Protein AF-A0A8S2W6I7-F1 (afdb_monomer)

Organism: NCBI:txid392030

Foldseek 3Di:
DPPPQPLLNLVQLVVLQVVLVVCVVVVVNVSSLVSLVSSLVSCCVVPNCPDVSNVVSD

Mean predicted aligned error: 6.03 Å

Structure (mmCIF, N/CA/C/O backbone):
data_AF-A0A8S2W6I7-F1
#
_entry.id   AF-A0A8S2W6I7-F1
#
loop_
_atom_site.group_PDB
_atom_site.id
_atom_site.type_symbol
_atom_site.label_atom_id
_atom_site.label_alt_id
_atom_site.label_comp_id
_atom_site.label_asym_id
_atom_site.label_entity_id
_atom_site.label_seq_id
_atom_site.pdbx_PDB_ins_code
_atom_site.Cartn_x
_atom_site.Cartn_y
_atom_site.Cartn_z
_atom_site.occupancy
_atom_site.B_iso_or_equiv
_atom_site.auth_seq_id
_atom_site.auth_comp_id
_atom_site.auth_asym_id
_atom_site.auth_atom_id
_atom_site.pdbx_PDB_model_num
ATOM 1 N N . MET A 1 1 ? 28.915 -4.481 0.877 1.00 37.00 1 MET A N 1
ATOM 2 C CA . MET A 1 1 ? 28.497 -3.067 0.957 1.00 37.00 1 MET A CA 1
ATOM 3 C C . MET A 1 1 ? 26.993 -3.072 1.135 1.00 37.00 1 MET A C 1
ATOM 5 O O . MET A 1 1 ? 26.316 -3.604 0.267 1.00 37.00 1 MET A O 1
ATOM 9 N N . LEU A 1 2 ? 26.487 -2.623 2.284 1.00 43.81 2 LEU A N 1
ATOM 10 C CA . LEU A 1 2 ? 25.046 -2.523 2.518 1.00 43.81 2 LEU A CA 1
ATOM 11 C C . LEU A 1 2 ? 24.515 -1.485 1.526 1.00 43.81 2 LEU A C 1
ATOM 13 O O . LEU A 1 2 ? 24.819 -0.305 1.672 1.00 43.81 2 LEU A O 1
ATOM 17 N N . GLN A 1 3 ? 23.822 -1.932 0.476 1.00 47.19 3 GLN A N 1
ATOM 18 C CA . GLN A 1 3 ? 23.081 -1.037 -0.407 1.00 47.19 3 GLN A CA 1
ATOM 19 C C . GLN A 1 3 ? 22.112 -0.270 0.487 1.00 47.19 3 GLN A C 1
ATOM 21 O O . GLN A 1 3 ? 21.161 -0.833 1.023 1.00 47.19 3 GLN A O 1
ATOM 26 N N . THR A 1 4 ? 22.406 1.004 0.719 1.00 49.28 4 THR A N 1
ATOM 27 C CA . THR A 1 4 ? 21.463 1.948 1.304 1.00 49.28 4 THR A CA 1
ATOM 28 C C . THR A 1 4 ? 20.262 1.959 0.375 1.00 49.28 4 THR A C 1
ATOM 30 O O . THR A 1 4 ? 20.350 2.532 -0.713 1.00 49.28 4 THR A O 1
ATOM 33 N N . ARG A 1 5 ? 19.193 1.243 0.758 1.00 57.62 5 ARG A N 1
ATOM 34 C CA . ARG A 1 5 ? 17.914 1.250 0.045 1.00 57.62 5 ARG A CA 1
ATOM 35 C C . ARG A 1 5 ? 17.567 2.707 -0.226 1.00 57.62 5 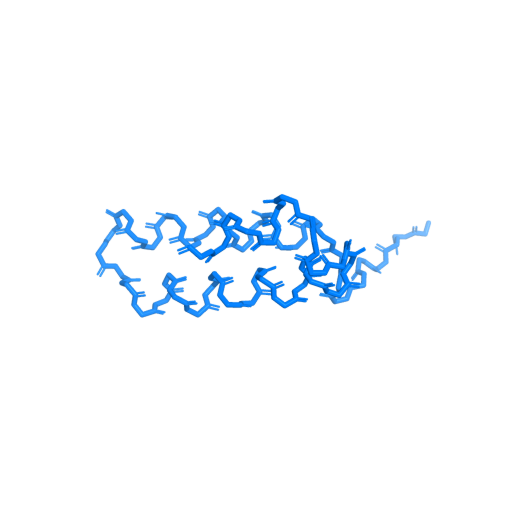ARG A C 1
ATOM 37 O O . ARG A 1 5 ? 17.487 3.503 0.711 1.00 57.62 5 ARG A O 1
ATOM 44 N N . GLN A 1 6 ? 17.499 3.080 -1.500 1.00 64.88 6 GLN A N 1
ATOM 45 C CA . GLN A 1 6 ? 17.192 4.457 -1.866 1.00 64.88 6 GLN A CA 1
ATOM 46 C C . GLN A 1 6 ? 15.807 4.816 -1.300 1.00 64.88 6 GLN A C 1
ATOM 48 O O . GLN A 1 6 ? 14.976 3.923 -1.150 1.00 64.88 6 GLN A O 1
ATOM 53 N N . PRO A 1 7 ? 15.516 6.094 -1.005 1.00 62.38 7 PRO A N 1
ATOM 54 C CA . PRO A 1 7 ? 14.203 6.515 -0.497 1.00 62.38 7 PRO A CA 1
ATOM 55 C C . PRO A 1 7 ? 13.019 6.058 -1.368 1.00 62.38 7 PRO A C 1
ATOM 57 O O . PRO A 1 7 ? 11.906 5.924 -0.871 1.00 62.38 7 PRO A O 1
ATOM 60 N N . ASN A 1 8 ? 13.292 5.773 -2.645 1.00 67.06 8 ASN A N 1
ATOM 61 C CA . ASN A 1 8 ? 12.338 5.310 -3.649 1.00 67.06 8 ASN A CA 1
ATOM 62 C C . ASN A 1 8 ? 12.432 3.805 -3.931 1.00 67.06 8 ASN A C 1
ATOM 64 O O . ASN A 1 8 ? 11.966 3.346 -4.971 1.00 67.06 8 ASN A O 1
ATOM 68 N N . ASP A 1 9 ? 13.065 3.030 -3.051 1.00 83.44 9 ASP A N 1
ATOM 69 C CA . ASP A 1 9 ? 13.093 1.580 -3.184 1.00 83.44 9 ASP A CA 1
ATOM 70 C C . ASP A 1 9 ? 11.651 1.038 -3.083 1.00 83.44 9 ASP A C 1
ATOM 72 O O . ASP A 1 9 ? 10.992 1.228 -2.054 1.00 83.44 9 ASP A O 1
ATOM 76 N N . PRO A 1 10 ? 11.124 0.364 -4.120 1.00 85.56 10 PRO A N 1
ATOM 77 C CA . PRO A 1 10 ? 9.751 -0.129 -4.108 1.00 85.56 10 PRO A CA 1
ATOM 78 C C . PRO A 1 10 ? 9.442 -1.156 -3.001 1.00 85.56 10 PRO A C 1
ATOM 80 O O . PRO A 1 10 ? 8.264 -1.393 -2.693 1.00 85.56 10 PRO A O 1
ATOM 83 N N . GLU A 1 11 ? 10.451 -1.745 -2.354 1.00 89.19 11 GLU A N 1
ATOM 84 C CA . GLU A 1 11 ? 10.259 -2.552 -1.142 1.00 89.19 11 GLU A CA 1
ATOM 85 C C . GLU A 1 11 ? 9.812 -1.703 0.061 1.00 89.19 11 GLU A C 1
ATOM 87 O O . GLU A 1 11 ? 9.023 -2.167 0.893 1.00 89.19 11 GLU A O 1
ATOM 92 N N . ILE A 1 12 ? 10.226 -0.432 0.123 1.00 88.94 12 ILE A N 1
ATOM 93 C CA . ILE A 1 12 ? 9.733 0.535 1.114 1.00 88.94 12 ILE A CA 1
ATOM 94 C C . ILE A 1 12 ? 8.245 0.810 0.866 1.00 88.94 12 ILE A C 1
ATOM 96 O O . ILE A 1 12 ? 7.456 0.770 1.812 1.00 88.94 12 ILE A O 1
ATOM 100 N N . GLY A 1 13 ? 7.832 0.982 -0.396 1.00 90.62 13 GLY A N 1
ATOM 101 C CA . GLY A 1 13 ? 6.418 1.141 -0.761 1.00 90.62 13 GLY A CA 1
ATOM 102 C C . GLY A 1 13 ? 5.558 -0.055 -0.328 1.00 90.62 13 GLY A C 1
ATOM 103 O O . GLY A 1 13 ? 4.495 0.115 0.263 1.00 90.62 13 GLY A O 1
ATOM 104 N N . THR A 1 14 ? 6.071 -1.277 -0.497 1.00 90.81 14 THR A N 1
ATOM 105 C CA . THR A 1 14 ? 5.388 -2.512 -0.054 1.00 90.81 14 THR A CA 1
ATOM 106 C C . THR A 1 14 ? 5.219 -2.579 1.464 1.00 90.81 14 THR A C 1
ATOM 108 O O . THR A 1 14 ? 4.164 -2.979 1.971 1.00 90.81 14 THR A O 1
ATOM 111 N N . SER A 1 15 ? 6.242 -2.150 2.199 1.00 92.69 15 SER A N 1
ATOM 112 C CA . SER A 1 15 ? 6.204 -2.105 3.661 1.00 92.69 15 SER A CA 1
ATOM 113 C C . SER A 1 15 ? 5.193 -1.066 4.159 1.00 92.69 15 SER A C 1
ATOM 115 O O . SER A 1 15 ? 4.389 -1.362 5.042 1.00 92.69 15 SER A O 1
ATOM 117 N N . LEU A 1 16 ? 5.168 0.121 3.545 1.00 92.31 16 LEU A N 1
ATOM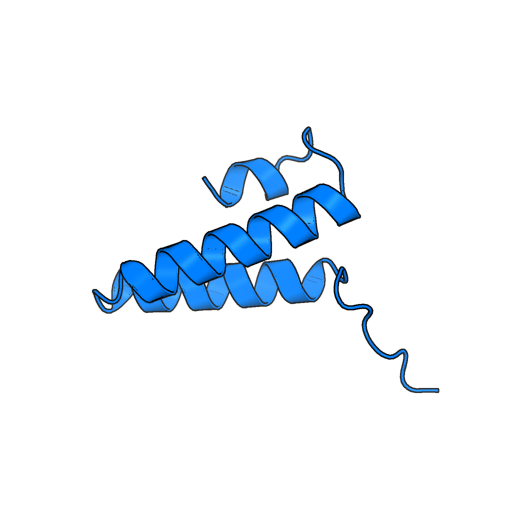 118 C CA . LEU A 1 16 ? 4.214 1.188 3.864 1.00 92.31 16 LEU A CA 1
ATOM 119 C C . LEU A 1 16 ? 2.768 0.789 3.560 1.00 92.31 16 LEU A C 1
ATOM 121 O O . LEU A 1 16 ? 1.899 1.020 4.393 1.00 92.31 16 LEU A O 1
ATOM 125 N N 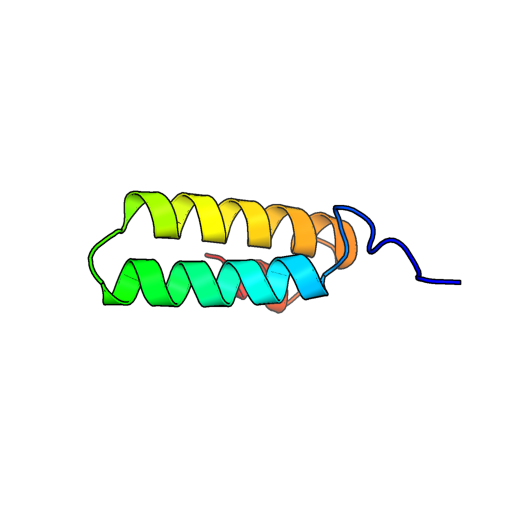. ASN A 1 17 ? 2.517 0.124 2.431 1.00 92.06 17 ASN A N 1
ATOM 126 C CA . ASN A 1 17 ? 1.201 -0.423 2.097 1.00 92.06 17 ASN A CA 1
ATOM 127 C C . ASN A 1 17 ? 0.705 -1.417 3.166 1.00 92.06 17 ASN A C 1
ATOM 129 O O . ASN A 1 17 ? -0.456 -1.402 3.573 1.00 92.06 17 ASN A O 1
ATOM 133 N N . SER A 1 18 ? 1.610 -2.253 3.683 1.00 93.31 18 SER A N 1
ATOM 134 C CA . SER A 1 18 ? 1.288 -3.205 4.752 1.00 93.31 18 SER A CA 1
ATOM 135 C C . SER A 1 18 ? 0.963 -2.499 6.076 1.00 93.31 18 SER A C 1
ATOM 137 O O . SER A 1 18 ? -0.003 -2.858 6.747 1.00 93.31 18 SER A O 1
ATOM 139 N N . ILE A 1 19 ? 1.727 -1.461 6.435 1.00 93.50 19 ILE A N 1
ATOM 140 C CA . ILE A 1 19 ? 1.473 -0.623 7.619 1.00 93.50 19 ILE A CA 1
ATOM 141 C C . ILE A 1 19 ? 0.132 0.111 7.485 1.00 93.50 19 ILE A C 1
ATOM 143 O O . ILE A 1 19 ? -0.660 0.132 8.429 1.00 93.50 19 ILE A O 1
ATOM 147 N N . ALA A 1 20 ? -0.160 0.644 6.299 1.00 93.38 20 ALA A N 1
ATOM 148 C CA . ALA A 1 20 ? -1.416 1.313 5.996 1.00 93.38 20 ALA A CA 1
ATOM 149 C C . ALA A 1 20 ? -2.620 0.382 6.206 1.00 93.38 20 ALA A C 1
ATOM 151 O O . ALA A 1 20 ? -3.586 0.749 6.875 1.00 93.38 20 ALA A O 1
ATOM 152 N N . ALA A 1 21 ? -2.526 -0.862 5.729 1.00 93.62 21 ALA A N 1
ATOM 153 C CA . ALA A 1 21 ? -3.563 -1.869 5.929 1.00 93.62 21 ALA A CA 1
ATOM 154 C C . ALA A 1 21 ? -3.781 -2.210 7.416 1.00 93.62 21 ALA A C 1
ATOM 156 O O . ALA A 1 21 ? -4.920 -2.402 7.847 1.00 93.62 21 ALA A O 1
ATOM 157 N N . VAL A 1 22 ? -2.715 -2.262 8.222 1.00 95.75 22 VAL A N 1
ATOM 158 C CA . VAL A 1 22 ? -2.820 -2.468 9.678 1.00 95.75 22 VAL A CA 1
ATOM 159 C C . VAL A 1 22 ? -3.492 -1.271 10.355 1.00 95.75 22 VAL A C 1
ATOM 161 O O . VAL A 1 22 ? -4.378 -1.455 11.192 1.00 95.75 22 VAL A O 1
ATOM 164 N N . HIS A 1 23 ? -3.131 -0.046 9.972 1.00 94.44 23 HIS A N 1
ATOM 165 C CA . HIS A 1 23 ? -3.780 1.162 10.477 1.00 94.44 23 HIS A CA 1
ATOM 166 C C . HIS A 1 23 ? -5.270 1.208 10.120 1.00 94.44 23 HIS A C 1
ATOM 168 O O . HIS A 1 23 ? -6.093 1.454 11.000 1.00 94.44 23 HIS A O 1
ATOM 174 N N . ALA A 1 24 ? -5.639 0.863 8.884 1.00 93.06 24 ALA A N 1
ATOM 175 C CA . ALA A 1 24 ? -7.036 0.789 8.463 1.00 93.06 24 ALA A CA 1
ATOM 176 C C . ALA A 1 24 ? -7.821 -0.249 9.283 1.00 93.06 24 ALA A C 1
ATOM 178 O O . ALA A 1 24 ? -8.903 0.045 9.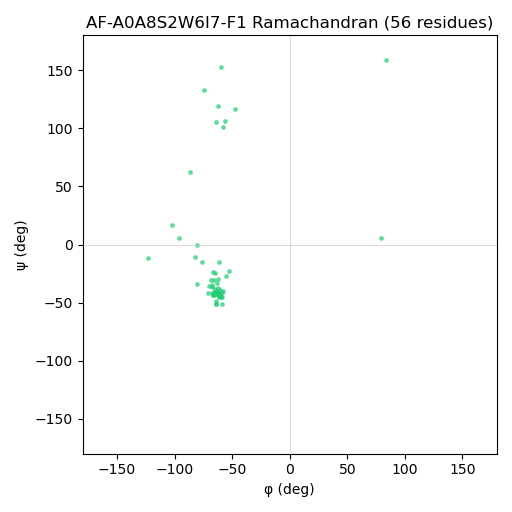788 1.00 93.06 24 ALA A O 1
ATOM 179 N N . LYS A 1 25 ? -7.246 -1.440 9.503 1.00 95.12 25 LYS A N 1
ATOM 180 C CA . LYS A 1 25 ? -7.862 -2.496 10.329 1.00 95.12 25 LYS A CA 1
ATOM 181 C C . LYS A 1 25 ? -8.011 -2.120 11.804 1.00 95.12 25 LYS A C 1
ATOM 183 O O . LYS A 1 25 ? -8.864 -2.681 12.482 1.00 95.12 25 LYS A O 1
ATOM 188 N N . THR A 1 26 ? -7.188 -1.202 12.305 1.00 95.44 26 THR A N 1
ATOM 189 C CA . THR A 1 26 ? -7.218 -0.739 13.703 1.00 95.44 26 THR A CA 1
ATOM 190 C C . THR A 1 26 ? -8.016 0.555 13.890 1.00 95.44 26 THR A C 1
ATOM 192 O O . THR A 1 26 ? -8.041 1.092 14.993 1.00 95.44 26 THR A O 1
ATOM 195 N N . GLY A 1 27 ? -8.682 1.055 12.840 1.00 94.38 27 GLY A N 1
ATOM 196 C CA . GLY A 1 27 ? -9.482 2.286 12.879 1.00 94.38 27 GLY A CA 1
ATOM 197 C C . GLY A 1 27 ? -8.665 3.582 12.796 1.00 94.38 27 GLY A C 1
ATOM 198 O O . GLY A 1 27 ? -9.223 4.672 12.894 1.00 94.38 27 GLY A O 1
ATOM 199 N N . ASN A 1 28 ? -7.352 3.485 12.582 1.00 95.94 28 ASN A N 1
ATOM 200 C CA . ASN A 1 28 ? -6.434 4.617 12.457 1.00 95.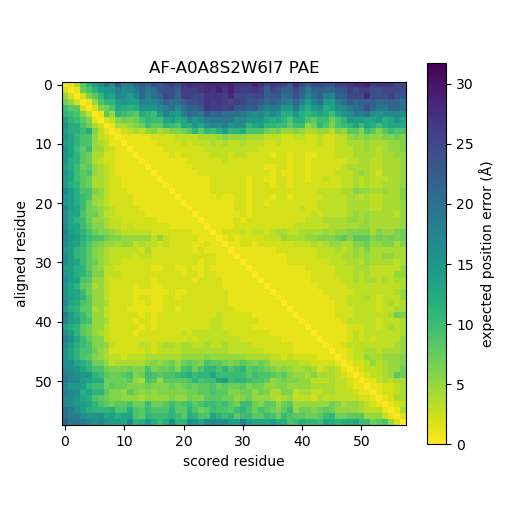94 28 ASN A CA 1
ATOM 201 C C . ASN A 1 28 ? -6.381 5.118 11.006 1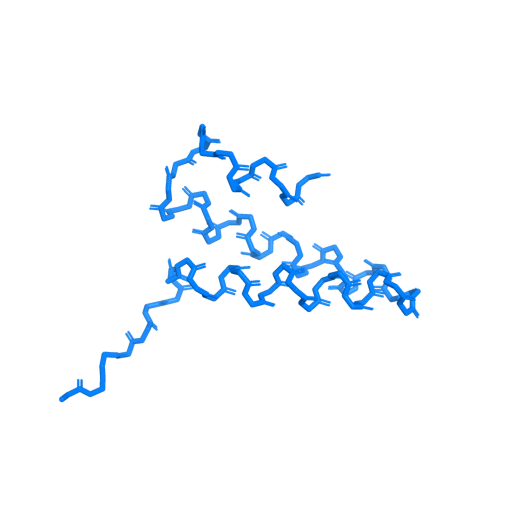.00 95.94 28 ASN A C 1
ATOM 203 O O . ASN A 1 28 ? -5.347 5.046 10.340 1.00 95.94 28 ASN A O 1
ATOM 207 N N . TYR A 1 29 ? -7.514 5.585 10.484 1.00 92.06 29 TYR A N 1
ATOM 208 C CA . TYR A 1 29 ? -7.659 5.889 9.057 1.00 92.06 29 TYR A CA 1
ATOM 209 C C . TYR A 1 29 ? -6.737 7.012 8.560 1.00 92.06 29 TYR A C 1
ATOM 211 O O . TYR A 1 29 ? -6.251 6.928 7.438 1.00 92.06 29 TYR A O 1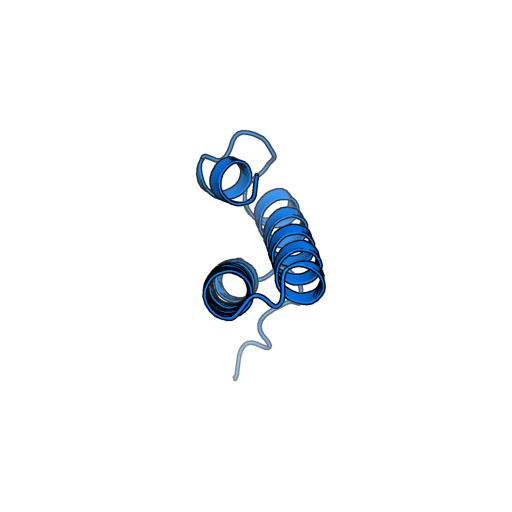
ATOM 219 N N . ILE A 1 30 ? -6.427 8.009 9.399 1.00 94.25 30 ILE A N 1
ATOM 220 C CA . ILE A 1 30 ? -5.522 9.113 9.033 1.00 94.25 30 ILE A CA 1
ATOM 221 C C . ILE A 1 30 ? -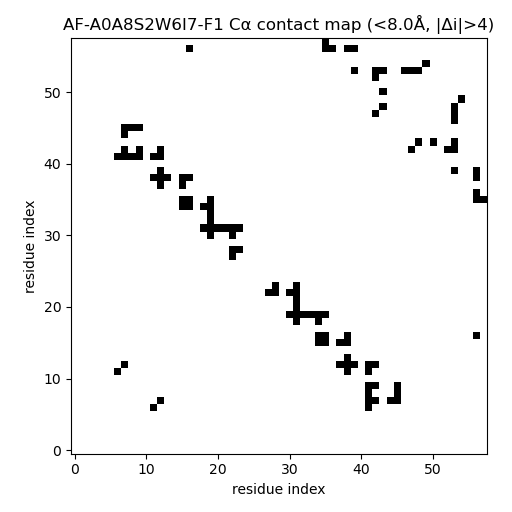4.109 8.575 8.763 1.00 94.25 30 ILE A C 1
ATOM 223 O O . ILE A 1 30 ? -3.541 8.812 7.700 1.00 94.25 30 ILE A O 1
ATOM 227 N N . GLN A 1 31 ? -3.558 7.780 9.686 1.00 92.75 31 GLN A N 1
ATOM 228 C CA . GLN A 1 31 ? -2.234 7.173 9.510 1.00 92.75 31 GLN A CA 1
ATOM 229 C C . GLN A 1 31 ? -2.211 6.151 8.363 1.00 92.75 31 GLN A C 1
ATOM 231 O O . GLN A 1 31 ? -1.178 5.979 7.708 1.00 92.75 31 GLN A O 1
ATOM 236 N N . ALA A 1 32 ? -3.338 5.479 8.105 1.00 93.12 32 ALA A N 1
ATOM 237 C CA . ALA A 1 32 ? -3.482 4.596 6.955 1.00 93.12 32 ALA A CA 1
ATOM 238 C C . ALA A 1 32 ? -3.374 5.376 5.639 1.00 93.12 32 ALA A C 1
ATOM 240 O O . ALA A 1 32 ? -2.554 5.027 4.793 1.00 93.12 32 ALA A O 1
ATOM 241 N N . GLU A 1 33 ? -4.139 6.458 5.492 1.00 92.50 33 GLU A N 1
ATOM 242 C CA . GLU A 1 33 ? -4.139 7.302 4.295 1.00 92.50 33 GLU A CA 1
ATOM 243 C C . GLU A 1 33 ? -2.753 7.901 4.019 1.00 92.50 33 GLU A C 1
ATOM 245 O O . GLU A 1 33 ? -2.258 7.835 2.893 1.00 92.50 33 GLU A O 1
ATOM 250 N N . GLU A 1 34 ? -2.076 8.428 5.044 1.00 93.94 34 GLU A N 1
ATOM 251 C CA . GLU A 1 34 ? -0.711 8.948 4.898 1.00 93.94 34 GLU A CA 1
ATOM 252 C C . GLU A 1 34 ? 0.277 7.871 4.432 1.00 93.94 34 GLU A C 1
ATOM 254 O O . GLU A 1 34 ? 1.160 8.137 3.612 1.00 93.94 34 GLU A O 1
ATOM 259 N N . SER A 1 35 ? 0.131 6.648 4.946 1.00 93.75 35 SER A N 1
ATOM 260 C CA . SER A 1 35 ? 0.992 5.521 4.586 1.00 93.75 35 SER A CA 1
ATOM 261 C C . SER A 1 35 ? 0.720 5.039 3.156 1.00 93.75 35 SER A C 1
ATOM 263 O O . SER A 1 35 ? 1.675 4.813 2.410 1.00 93.75 35 SER A O 1
ATOM 265 N N . PHE A 1 36 ? -0.549 4.961 2.736 1.00 92.69 36 PHE A N 1
ATOM 266 C CA . PHE A 1 36 ? -0.923 4.639 1.354 1.00 92.69 36 PHE A CA 1
ATOM 267 C C . PHE A 1 36 ? -0.410 5.690 0.365 1.00 92.69 36 PHE A C 1
ATOM 269 O O . PHE A 1 36 ? 0.175 5.316 -0.650 1.00 92.69 36 PHE A O 1
ATOM 276 N N . LYS A 1 37 ? -0.522 6.990 0.679 1.00 93.12 37 LYS A N 1
ATOM 277 C CA . LYS A 1 37 ? 0.011 8.073 -0.170 1.00 93.12 37 LYS A CA 1
ATOM 278 C C . LYS A 1 37 ? 1.527 7.986 -0.342 1.00 93.12 37 LYS A C 1
ATOM 280 O O . LYS A 1 37 ? 2.030 8.132 -1.451 1.00 93.12 37 LYS A O 1
ATOM 285 N N . LYS A 1 38 ? 2.271 7.706 0.732 1.00 91.75 38 LYS A N 1
ATOM 286 C CA . LYS A 1 38 ? 3.731 7.523 0.639 1.00 91.75 38 LYS A CA 1
ATOM 287 C C . LYS A 1 38 ? 4.099 6.283 -0.181 1.00 91.75 38 LYS A C 1
ATOM 289 O O . LYS A 1 38 ? 5.028 6.346 -0.981 1.00 91.75 38 LYS A O 1
ATOM 294 N N . ALA A 1 39 ? 3.371 5.176 -0.012 1.00 91.00 39 ALA A N 1
ATOM 295 C CA . ALA A 1 39 ? 3.561 3.975 -0.825 1.00 91.00 39 ALA A CA 1
ATOM 296 C C . ALA A 1 39 ? 3.277 4.239 -2.314 1.00 91.00 39 ALA A C 1
ATOM 298 O O . ALA A 1 39 ? 4.062 3.817 -3.164 1.00 91.00 39 ALA A O 1
ATOM 299 N N . PHE A 1 40 ? 2.214 4.995 -2.609 1.00 90.25 40 PHE A N 1
ATOM 300 C CA . PHE A 1 40 ? 1.834 5.401 -3.959 1.00 90.25 40 PHE A CA 1
ATOM 301 C C . PHE A 1 40 ? 2.949 6.191 -4.639 1.00 90.25 40 PHE A C 1
ATOM 303 O O . PHE A 1 40 ? 3.372 5.817 -5.726 1.00 90.25 40 PHE A O 1
ATOM 310 N N . GLU A 1 41 ? 3.477 7.231 -3.989 1.00 90.38 41 GLU A N 1
ATOM 311 C CA . GLU A 1 41 ? 4.542 8.059 -4.567 1.00 90.38 41 GLU A CA 1
ATOM 312 C C . GLU A 1 41 ? 5.816 7.255 -4.850 1.00 90.38 41 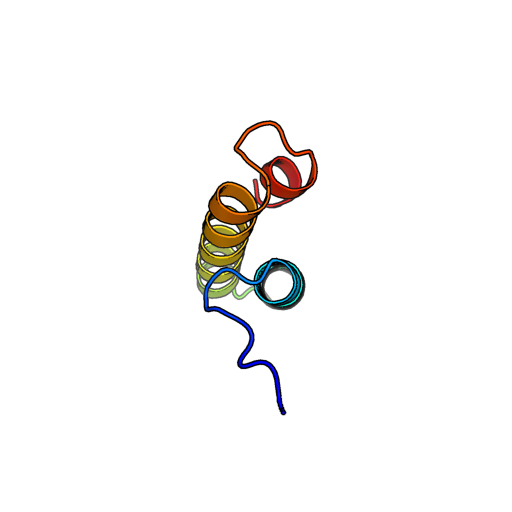GLU A C 1
ATOM 314 O O . GLU A 1 41 ? 6.421 7.402 -5.912 1.00 90.38 41 GLU A O 1
ATOM 319 N N . ILE A 1 42 ? 6.196 6.345 -3.946 1.00 89.75 42 ILE A N 1
ATOM 320 C CA . ILE A 1 42 ? 7.360 5.472 -4.146 1.00 89.75 42 ILE A CA 1
ATOM 321 C C . ILE A 1 42 ? 7.138 4.539 -5.338 1.00 89.75 42 ILE A C 1
ATOM 323 O O . ILE A 1 42 ? 8.001 4.433 -6.208 1.00 89.75 42 ILE A O 1
ATOM 327 N N . TRP A 1 43 ? 5.988 3.867 -5.411 1.00 89.56 43 TRP A N 1
ATOM 328 C CA . TRP A 1 43 ? 5.694 2.960 -6.519 1.00 89.56 43 TRP A CA 1
ATOM 329 C C . TRP A 1 43 ? 5.519 3.688 -7.845 1.00 89.56 43 TRP A C 1
ATOM 331 O O . TRP A 1 43 ? 5.986 3.190 -8.865 1.00 89.56 43 TRP A O 1
ATOM 341 N N . LYS A 1 44 ? 4.928 4.881 -7.834 1.00 89.00 44 LYS A N 1
ATOM 342 C CA . LYS A 1 44 ? 4.802 5.743 -9.006 1.00 89.00 44 LYS A CA 1
ATOM 343 C C . LYS A 1 44 ? 6.175 6.135 -9.546 1.00 89.00 44 LYS A C 1
ATOM 345 O O . LYS A 1 44 ? 6.407 6.023 -10.747 1.00 89.00 44 LYS A O 1
ATOM 350 N N . GLN A 1 45 ? 7.101 6.529 -8.673 1.00 87.50 45 GLN A N 1
ATOM 351 C CA . GLN A 1 45 ? 8.469 6.875 -9.070 1.00 87.50 45 GLN A CA 1
ATOM 352 C C . GLN A 1 45 ? 9.288 5.652 -9.507 1.00 87.50 45 GLN A C 1
ATOM 354 O O . GLN A 1 45 ? 10.091 5.760 -10.429 1.00 87.50 45 GLN A O 1
ATOM 359 N N . ALA A 1 46 ? 9.090 4.492 -8.874 1.00 87.25 46 ALA A N 1
ATOM 360 C CA . ALA A 1 46 ? 9.857 3.282 -9.165 1.00 87.25 46 ALA A CA 1
ATOM 361 C C . ALA A 1 46 ? 9.364 2.513 -10.403 1.00 87.25 46 ALA A C 1
ATOM 363 O O . ALA A 1 46 ? 10.167 1.883 -11.091 1.00 87.25 46 ALA A O 1
ATOM 364 N N . TYR A 1 47 ? 8.056 2.522 -10.670 1.00 85.06 47 TYR A N 1
ATOM 365 C CA . TYR A 1 47 ? 7.427 1.655 -11.668 1.00 85.06 47 TYR A CA 1
ATOM 366 C C . TYR A 1 47 ? 6.651 2.392 -12.768 1.00 85.06 47 TYR A C 1
ATOM 368 O O . TYR A 1 47 ? 6.297 1.757 -13.762 1.00 85.06 47 TYR A O 1
ATOM 376 N N . GLY A 1 48 ? 6.399 3.695 -12.614 1.00 82.69 48 GLY A N 1
ATOM 377 C CA . GLY A 1 48 ? 5.528 4.471 -13.500 1.00 82.69 48 GLY A CA 1
ATOM 378 C C . GLY A 1 48 ? 4.043 4.355 -13.139 1.00 82.69 48 GLY A C 1
ATOM 379 O O . GLY A 1 48 ? 3.622 3.410 -12.473 1.00 82.69 48 GLY A O 1
ATOM 380 N N . GLU A 1 49 ? 3.245 5.334 -13.579 1.00 80.00 49 GLU A N 1
ATOM 381 C CA . GLU A 1 49 ? 1.817 5.470 -13.230 1.00 80.00 49 GLU A CA 1
ATOM 382 C C . GLU A 1 49 ? 0.947 4.289 -13.696 1.00 80.00 49 GLU A C 1
ATOM 384 O O . GLU A 1 49 ? -0.011 3.940 -13.013 1.00 80.00 49 GLU A O 1
ATOM 389 N N . ASP A 1 50 ? 1.317 3.625 -14.794 1.00 79.50 50 ASP A N 1
ATOM 390 C CA . ASP A 1 50 ? 0.549 2.513 -15.379 1.00 79.50 50 ASP A CA 1
ATOM 391 C C . ASP A 1 50 ? 0.780 1.160 -14.680 1.00 79.50 50 ASP A C 1
ATOM 393 O O . ASP A 1 50 ? 0.223 0.132 -15.078 1.00 79.50 50 ASP A O 1
ATOM 397 N N . ASN A 1 51 ? 1.626 1.108 -13.646 1.00 78.69 51 ASN A N 1
ATOM 398 C CA . ASN A 1 51 ? 1.915 -0.148 -12.967 1.00 78.69 51 ASN A CA 1
ATOM 399 C C . ASN A 1 51 ? 0.741 -0.585 -12.062 1.00 78.69 51 ASN A C 1
ATOM 401 O O . ASN A 1 51 ? 0.306 0.192 -11.212 1.00 78.69 51 ASN A O 1
ATOM 405 N N . PRO A 1 52 ? 0.296 -1.857 -12.110 1.00 79.12 52 PRO A N 1
ATOM 406 C CA . PRO A 1 52 ? -0.785 -2.357 -11.253 1.00 79.12 52 PRO A CA 1
ATOM 407 C C . PRO A 1 52 ? -0.559 -2.166 -9.745 1.00 79.12 52 PRO A C 1
ATOM 409 O O . PRO A 1 52 ? -1.523 -2.059 -8.991 1.00 79.12 52 PRO A O 1
ATOM 412 N N . LYS A 1 53 ? 0.699 -2.104 -9.283 1.00 74.19 53 LYS A N 1
ATOM 413 C CA . LYS A 1 53 ? 1.012 -1.815 -7.875 1.00 74.19 53 LYS A CA 1
ATOM 414 C C . LYS A 1 53 ? 0.652 -0.384 -7.486 1.00 74.19 53 LYS A C 1
ATOM 416 O O . LYS A 1 53 ? 0.191 -0.169 -6.374 1.00 74.19 53 LYS A O 1
ATOM 421 N N . VAL A 1 54 ? 0.810 0.574 -8.399 1.00 77.62 54 VAL A N 1
ATOM 422 C CA . VAL A 1 54 ? 0.432 1.979 -8.180 1.00 77.62 54 VAL A CA 1
ATOM 423 C C . VAL A 1 54 ? -1.083 2.103 -8.014 1.00 77.62 54 VAL A C 1
ATOM 425 O O . VAL A 1 54 ? -1.540 2.814 -7.124 1.00 77.62 54 VAL A O 1
ATOM 428 N N . ALA A 1 55 ? -1.858 1.327 -8.777 1.00 75.00 55 ALA A N 1
ATOM 429 C CA . ALA A 1 55 ? -3.313 1.274 -8.642 1.00 75.00 55 ALA A CA 1
ATOM 430 C C . ALA A 1 55 ? -3.792 0.672 -7.306 1.00 75.00 55 ALA A C 1
ATOM 432 O O . ALA A 1 55 ? -4.896 0.974 -6.877 1.00 75.00 55 ALA A O 1
ATOM 433 N N . MET A 1 56 ? -2.979 -0.154 -6.635 1.00 72.06 56 MET A N 1
ATOM 434 C CA . MET A 1 56 ? -3.356 -0.826 -5.381 1.00 72.06 56 MET A CA 1
ATOM 435 C C . MET A 1 56 ? -3.338 0.099 -4.150 1.00 72.06 56 MET A C 1
ATOM 437 O O . MET A 1 56 ? -3.863 -0.268 -3.103 1.00 72.06 56 MET A O 1
ATOM 441 N N . CYS A 1 57 ? -2.708 1.271 -4.255 1.00 66.00 57 CYS A N 1
ATOM 442 C CA . CYS A 1 57 ? -2.679 2.271 -3.184 1.00 66.00 57 CYS A CA 1
ATOM 443 C C . CYS A 1 57 ? -3.934 3.160 -3.124 1.00 66.00 57 CYS A C 1
ATOM 445 O O . CYS A 1 57 ? -4.057 3.929 -2.168 1.00 66.00 57 CYS A O 1
ATOM 447 N N . LEU A 1 58 ? -4.804 3.098 -4.140 1.00 59.75 58 LEU A N 1
ATOM 448 C CA . LEU A 1 58 ? -6.076 3.826 -4.244 1.00 59.75 58 LEU A CA 1
ATOM 449 C C . LEU A 1 58 ? -7.248 2.902 -3.895 1.00 59.75 58 LEU A C 1
ATOM 451 O O . LEU A 1 58 ? -8.200 3.409 -3.263 1.00 59.75 58 LEU A O 1
#

Radius of gyration: 11.77 Å; Cα contacts (8 Å, |Δi|>4): 60; chains: 1; bounding box: 38×12×29 Å

Sequence (58 aa):
MLQTRQPNDPEIGTSLNSIAAVHAKTGNYIQAEESFKKAFEIWKQAYGEDNPKVAMCL

pLDDT: mean 83.23, std 14.46, range [37.0, 95.94]

Secondary structure (DSSP, 8-state):
------TT-HHHHHHHHHHHHHHHHTT-HHHHHHHHHHHHHHHHHHH-TT-HHHHTT-

InterPro domains:
  IPR011990 Tetratricopeptide-like helical domain superfamily [G3DSA:1.25.40.10] (1-58)
  IPR011990 Tetratricopeptide-like helical domain superfamily [SSF48452] (8-57)

Nearest PDB structures (foldseek):
  3edt-assembly2_D  TM=9.325E-01  e=2.677E-02  Homo sapiens
  6ejn-assembly1_A  TM=9.456E-01  e=2.835E-02  Mus musculus
  3ceq-assembly1_B  TM=9.302E-01  e=3.564E-02  Homo sapiens
  7aie-assembly1_A  TM=8.945E-01  e=2.528E-02  Homo sapiens
  3edt-assembly1_B  TM=9.161E-01  e=3.002E-02  Homo sapiens

Solvent-accessible surface area (backbone atoms only — not comparable to full-atom values): 3108 Å² total; per-residue (Å²): 128,86,74,75,76,53,97,48,35,50,68,56,17,53,51,30,41,53,53,14,53,52,26,46,76,70,70,38,51,69,64,11,52,57,25,19,52,54,16,27,54,19,27,30,73,62,63,36,76,86,31,73,72,30,60,71,49,111